Protein AF-A0A3C2DVU1-F1 (afdb_monomer_lite)

Foldseek 3Di:
DDWDWDDDPNDIDTDDDDPCVVNVPDQDPPNVVVVVVVVVDDPPDD

Structure (mmCIF, N/CA/C/O backbone):
data_AF-A0A3C2DVU1-F1
#
_entry.id   AF-A0A3C2DVU1-F1
#
loop_
_atom_site.group_PDB
_atom_site.id
_atom_site.type_symbol
_atom_site.label_atom_id
_atom_site.label_alt_id
_atom_site.label_comp_id
_atom_site.label_asym_id
_atom_site.label_entity_id
_atom_site.label_seq_id
_atom_site.pdbx_PDB_ins_code
_atom_site.Cartn_x
_atom_site.Cartn_y
_atom_site.Cartn_z
_atom_site.occupancy
_atom_site.B_iso_or_equiv
_atom_site.auth_seq_id
_atom_site.auth_comp_id
_atom_site.auth_asym_id
_atom_site.auth_atom_id
_atom_site.pdbx_PDB_model_num
ATOM 1 N N . VAL A 1 1 ? 0.127 -1.811 1.255 1.00 85.75 1 VAL A N 1
ATOM 2 C CA . VAL A 1 1 ? -1.302 -2.186 1.148 1.00 85.75 1 VAL A CA 1
ATOM 3 C C . VAL A 1 1 ? -2.134 -1.032 1.672 1.00 85.75 1 VAL A C 1
ATOM 5 O O . VAL A 1 1 ? -1.758 -0.456 2.688 1.00 85.75 1 VAL A O 1
ATOM 8 N N . ARG A 1 2 ? -3.191 -0.644 0.961 1.00 92.00 2 ARG A N 1
ATOM 9 C CA . ARG A 1 2 ? -4.160 0.355 1.424 1.00 92.00 2 ARG A CA 1
ATOM 10 C C . ARG A 1 2 ? -5.347 -0.396 2.023 1.00 92.00 2 ARG A C 1
ATOM 12 O O . ARG A 1 2 ? -5.752 -1.406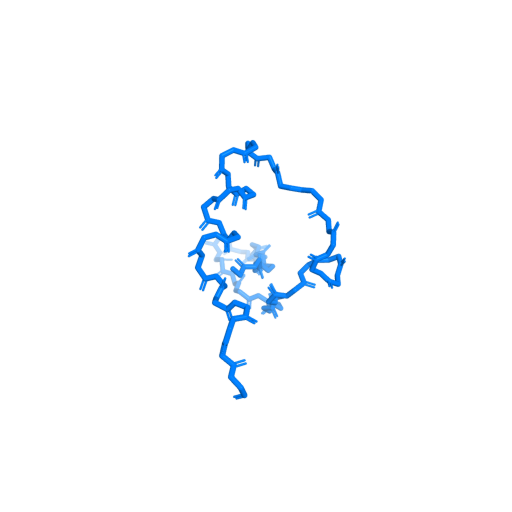 1.457 1.00 92.00 2 ARG A O 1
ATOM 19 N N . ILE A 1 3 ? -5.859 0.052 3.165 1.00 95.31 3 ILE A N 1
ATOM 20 C CA . ILE A 1 3 ? -6.953 -0.625 3.873 1.00 95.31 3 ILE A CA 1
ATOM 21 C C . ILE A 1 3 ? -8.065 0.386 4.131 1.00 95.31 3 ILE A C 1
ATOM 23 O O . ILE A 1 3 ? -7.782 1.505 4.563 1.00 95.31 3 ILE A O 1
ATOM 27 N N . ASP A 1 4 ? -9.309 -0.002 3.859 1.00 95.44 4 ASP A N 1
ATOM 28 C CA . ASP A 1 4 ? -10.476 0.763 4.295 1.00 95.44 4 ASP A CA 1
ATOM 29 C C . ASP A 1 4 ? -10.676 0.632 5.802 1.00 95.44 4 ASP A C 1
ATOM 31 O O . ASP A 1 4 ? -10.722 -0.476 6.336 1.00 95.44 4 ASP A O 1
ATOM 35 N N . LEU A 1 5 ? -10.823 1.766 6.482 1.00 96.62 5 LEU A N 1
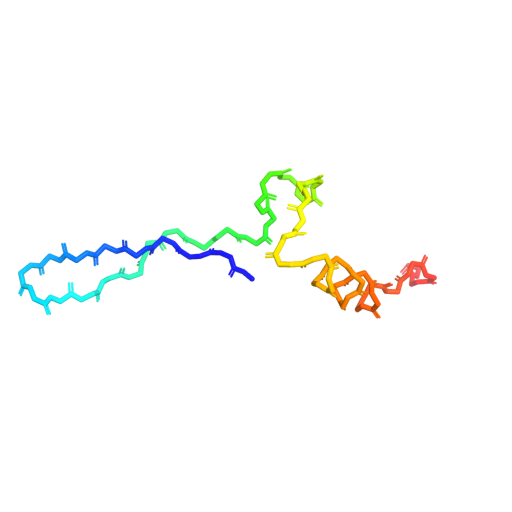ATOM 36 C CA . LEU A 1 5 ? -11.140 1.819 7.904 1.00 96.62 5 LEU A CA 1
ATOM 37 C C . LEU A 1 5 ? -12.518 2.438 8.100 1.00 96.62 5 LEU A C 1
ATOM 39 O O . LEU A 1 5 ? -12.792 3.525 7.594 1.00 96.62 5 LEU A O 1
ATOM 43 N N . PHE A 1 6 ? -13.349 1.759 8.884 1.00 96.12 6 PHE A N 1
ATOM 44 C CA . PHE A 1 6 ? -14.666 2.237 9.288 1.00 96.12 6 PHE A CA 1
ATOM 45 C C . PHE A 1 6 ? -14.729 2.349 10.806 1.00 96.12 6 PHE A C 1
ATOM 47 O O . PHE A 1 6 ? -14.265 1.460 11.516 1.00 96.12 6 PHE A O 1
ATOM 54 N N . GLU A 1 7 ? -15.322 3.426 11.306 1.00 97.56 7 GLU A N 1
ATOM 55 C CA . GLU A 1 7 ? -15.628 3.601 12.724 1.00 97.56 7 GLU A CA 1
ATOM 56 C C . GLU A 1 7 ? -17.136 3.415 12.916 1.00 97.56 7 GLU A C 1
ATOM 58 O O . GLU A 1 7 ? -17.932 4.051 12.227 1.00 97.56 7 GLU A O 1
ATOM 63 N N . VAL A 1 8 ? -17.526 2.496 13.805 1.00 97.00 8 VAL A N 1
ATOM 64 C CA . VAL A 1 8 ? -18.931 2.259 14.155 1.00 97.00 8 VAL A CA 1
ATOM 65 C C . VAL A 1 8 ? -19.056 2.055 15.662 1.00 97.00 8 VAL A C 1
ATOM 67 O O . VAL A 1 8 ? -18.688 1.004 16.197 1.00 97.00 8 VAL A O 1
ATOM 70 N N . GLY A 1 9 ? -19.619 3.048 16.352 1.00 97.00 9 GLY A N 1
ATOM 71 C CA . GLY A 1 9 ? -19.945 2.957 17.779 1.00 97.00 9 GLY A CA 1
ATOM 72 C C . GLY A 1 9 ? -18.716 2.875 18.692 1.00 97.00 9 GLY A C 1
ATOM 73 O O . GLY A 1 9 ? -18.687 2.079 19.628 1.00 97.00 9 GLY A O 1
ATOM 74 N N . GLY A 1 10 ? -17.687 3.661 18.401 1.00 97.31 10 GLY A N 1
ATOM 75 C CA . GLY A 1 10 ? -16.395 3.706 19.083 1.00 97.31 10 GLY A CA 1
ATOM 76 C C . GLY A 1 10 ? -15.429 2.586 18.693 1.00 97.31 10 GLY A C 1
ATOM 77 O O . GLY A 1 10 ? -14.370 2.460 19.308 1.00 97.31 10 GLY A O 1
ATOM 78 N N . LYS A 1 11 ? -15.774 1.744 17.712 1.00 97.38 11 LYS A N 1
ATOM 79 C CA . LYS A 1 11 ? -14.960 0.593 17.293 1.00 97.38 11 LYS A CA 1
ATOM 80 C C . LYS A 1 11 ? -14.487 0.759 15.857 1.00 97.38 11 LYS A C 1
ATOM 82 O O . LYS A 1 11 ? -15.278 1.095 14.981 1.00 97.38 11 LYS A O 1
ATOM 87 N N . ILE A 1 12 ? -13.206 0.477 15.628 1.00 96.94 12 ILE A N 1
ATOM 88 C CA . ILE A 1 12 ? -12.590 0.483 14.299 1.00 96.94 12 ILE A CA 1
ATOM 89 C C . ILE A 1 12 ? -12.721 -0.901 13.659 1.00 96.94 12 ILE A C 1
ATOM 91 O O . ILE A 1 12 ? -12.429 -1.915 14.293 1.00 96.94 12 ILE A O 1
ATOM 95 N N . TYR A 1 13 ? -13.114 -0.922 12.391 1.00 96.56 13 TYR A N 1
ATOM 96 C CA . TYR A 1 13 ? -13.233 -2.106 11.551 1.00 96.56 13 TYR A CA 1
ATOM 97 C C . TYR A 1 13 ? -12.374 -1.940 10.301 1.00 96.56 13 TYR A C 1
ATOM 99 O O . TYR A 1 13 ? -12.309 -0.857 9.717 1.00 96.56 13 TYR A O 1
ATOM 107 N N . PHE A 1 14 ? -11.746 -3.034 9.880 1.00 96.44 14 PHE A N 1
ATOM 108 C CA . PHE A 1 14 ? -11.008 -3.118 8.624 1.00 96.44 14 PHE A CA 1
ATOM 109 C C . PHE A 1 14 ? -11.941 -3.669 7.544 1.00 96.44 14 PHE A C 1
ATOM 111 O O . PHE A 1 14 ? -12.571 -4.706 7.746 1.00 96.44 14 PHE A O 1
ATOM 118 N N . GLY A 1 15 ? -12.049 -2.959 6.425 1.00 93.75 15 GLY A N 1
ATOM 119 C CA . GLY A 1 15 ? -12.843 -3.358 5.269 1.00 93.75 15 GLY A CA 1
ATOM 120 C C . GLY A 1 15 ? -11.998 -4.022 4.188 1.00 93.75 15 GLY A C 1
ATOM 121 O O . GLY A 1 15 ? -11.368 -5.053 4.416 1.00 93.75 15 GLY A O 1
ATOM 122 N N . GLU A 1 16 ? -12.003 -3.433 2.990 1.00 95.94 16 GLU A N 1
ATOM 123 C CA . GLU A 1 16 ? -11.250 -3.939 1.844 1.00 95.94 16 GLU A CA 1
ATOM 124 C C . GLU A 1 16 ? -9.736 -3.753 2.023 1.00 95.94 16 GLU A C 1
ATOM 126 O O . GLU A 1 16 ? -9.253 -2.708 2.470 1.00 95.94 16 GLU A O 1
ATOM 131 N N . PHE A 1 17 ? -8.985 -4.771 1.599 1.00 95.31 17 PHE A N 1
ATOM 132 C CA . PHE A 1 17 ? -7.543 -4.709 1.408 1.00 95.31 17 PHE A CA 1
ATOM 133 C C . PHE A 1 17 ? -7.232 -4.484 -0.073 1.00 95.31 17 PHE A C 1
ATOM 135 O O . PHE A 1 17 ? -7.371 -5.388 -0.897 1.00 95.31 17 PHE A O 1
ATOM 142 N N . THR A 1 18 ? -6.739 -3.295 -0.408 1.00 93.81 18 THR A N 1
ATOM 143 C CA . THR A 1 18 ? -6.330 -2.943 -1.769 1.00 93.81 18 THR A CA 1
ATOM 144 C C . THR A 1 18 ? -4.803 -3.038 -1.890 1.00 93.81 18 THR A C 1
ATOM 146 O O . THR A 1 18 ? -4.060 -2.181 -1.395 1.00 93.81 18 THR A O 1
ATOM 149 N N . PHE A 1 19 ? -4.300 -4.083 -2.556 1.00 88.69 19 PHE A N 1
ATOM 150 C CA . PHE A 1 19 ? -2.854 -4.274 -2.764 1.00 88.69 19 PHE A CA 1
ATOM 151 C C . PHE A 1 19 ? -2.285 -3.359 -3.851 1.00 88.69 19 PHE A C 1
ATOM 153 O O . PHE A 1 19 ? -1.203 -2.804 -3.669 1.00 88.69 19 PHE A O 1
ATOM 160 N N . PHE A 1 20 ? -3.046 -3.141 -4.926 1.00 89.19 20 PHE A N 1
ATOM 161 C CA . PHE A 1 20 ? -2.644 -2.329 -6.076 1.00 89.19 20 PHE A CA 1
ATOM 162 C C . PHE A 1 20 ? -3.637 -1.185 -6.290 1.00 89.19 20 PHE A C 1
ATOM 164 O O . PHE A 1 20 ? -4.460 -1.197 -7.204 1.00 89.19 20 PHE A O 1
ATOM 171 N N . HIS A 1 21 ? -3.591 -0.191 -5.403 1.00 88.75 21 HIS A N 1
ATOM 172 C CA . HIS A 1 21 ? -4.420 1.003 -5.546 1.00 88.75 21 HIS A CA 1
ATOM 173 C C . HIS A 1 21 ? -4.108 1.721 -6.874 1.00 88.75 21 HIS A C 1
ATOM 175 O O . HIS A 1 21 ? -2.945 1.851 -7.256 1.00 88.75 21 HIS A O 1
ATOM 181 N N . GLY A 1 22 ? -5.146 2.147 -7.604 1.00 89.06 22 GLY A N 1
ATOM 182 C CA . GLY A 1 22 ? -4.985 2.760 -8.930 1.00 89.06 22 GLY A CA 1
ATOM 183 C C . GLY A 1 22 ? -4.361 1.832 -9.978 1.00 89.06 22 GLY A C 1
ATOM 184 O O . GLY A 1 22 ? -3.654 2.302 -10.864 1.00 89.06 22 GLY A O 1
ATOM 185 N N . GLY A 1 23 ? -4.528 0.512 -9.831 1.00 88.44 23 GLY A N 1
ATOM 186 C CA . GLY A 1 23 ? -3.914 -0.479 -10.719 1.00 88.44 23 GLY A CA 1
ATOM 187 C C . GLY A 1 23 ? -2.391 -0.584 -10.589 1.00 88.44 23 GLY A C 1
ATOM 188 O O . GLY A 1 23 ? -1.763 -1.209 -11.432 1.00 88.44 23 GLY A O 1
ATOM 189 N N . GLY A 1 24 ? -1.793 0.026 -9.557 1.00 84.94 24 GLY A N 1
ATOM 190 C CA . GLY A 1 24 ? -0.341 0.053 -9.359 1.00 84.94 24 GLY A CA 1
ATOM 191 C C . GLY A 1 24 ? 0.395 1.164 -10.119 1.00 84.94 24 GLY A C 1
ATOM 192 O O . GLY A 1 24 ? 1.612 1.243 -10.013 1.00 84.94 24 GLY A O 1
ATOM 193 N N . PHE A 1 25 ? -0.320 2.036 -10.841 1.00 86.19 25 PHE A N 1
ATOM 194 C CA . PHE A 1 25 ? 0.272 3.109 -11.659 1.00 86.19 25 PHE A CA 1
ATOM 195 C C . PHE A 1 25 ? 0.077 4.518 -11.082 1.00 86.19 25 PHE A C 1
ATOM 197 O O . PHE A 1 25 ? 0.524 5.501 -11.673 1.00 86.19 25 PHE A O 1
ATOM 204 N N . ASN A 1 26 ? -0.602 4.639 -9.939 1.00 89.50 26 ASN A N 1
ATOM 205 C CA . ASN A 1 26 ? -0.754 5.924 -9.265 1.00 89.50 26 ASN A CA 1
ATOM 206 C C . ASN A 1 26 ? 0.579 6.401 -8.681 1.00 89.50 26 ASN A C 1
ATOM 208 O O . ASN A 1 26 ? 1.371 5.602 -8.183 1.00 89.50 26 ASN A O 1
ATOM 212 N N . ARG A 1 27 ? 0.781 7.724 -8.689 1.00 89.75 27 ARG A N 1
ATOM 213 C CA . ARG A 1 27 ? 1.931 8.342 -8.025 1.00 89.75 27 ARG A CA 1
ATOM 214 C C . ARG A 1 27 ? 1.794 8.275 -6.510 1.00 89.75 27 ARG A C 1
ATOM 216 O O . ARG A 1 27 ? 0.699 8.488 -5.984 1.00 89.75 27 ARG A O 1
ATOM 223 N N . PHE A 1 28 ? 2.905 8.050 -5.813 1.00 89.75 28 PHE A N 1
ATOM 224 C CA . PHE A 1 28 ? 2.941 8.078 -4.348 1.00 89.75 28 PHE A CA 1
ATOM 225 C C . PHE A 1 28 ? 3.491 9.406 -3.823 1.00 89.75 28 PHE A C 1
ATOM 227 O O . PHE A 1 28 ? 4.439 9.972 -4.363 1.00 89.75 28 PHE A O 1
ATOM 234 N N . TYR A 1 29 ? 2.895 9.892 -2.731 1.00 89.88 29 TYR A N 1
ATOM 235 C CA . TYR A 1 29 ? 3.405 11.024 -1.964 1.00 89.88 29 TYR A CA 1
ATOM 236 C C . TYR A 1 29 ? 3.624 10.606 -0.499 1.00 89.88 29 TYR A C 1
ATOM 238 O O . TYR A 1 29 ? 2.732 9.979 0.078 1.00 89.88 29 TYR A O 1
ATOM 246 N N . PRO A 1 30 ? 4.756 10.976 0.125 1.00 94.06 30 PRO A N 1
ATOM 247 C CA . PRO A 1 30 ? 5.897 11.674 -0.477 1.00 94.06 30 PRO A CA 1
ATOM 248 C C . PRO A 1 30 ? 6.656 10.818 -1.509 1.00 94.06 30 PRO A C 1
ATOM 250 O O . PRO A 1 30 ? 6.595 9.590 -1.472 1.00 94.06 30 PRO A O 1
ATOM 253 N N . VAL A 1 31 ? 7.368 11.483 -2.430 1.00 94.00 31 VAL A N 1
ATOM 254 C CA . VAL A 1 31 ? 8.042 10.862 -3.596 1.00 94.00 31 VAL A CA 1
ATOM 255 C C . VAL A 1 31 ? 9.050 9.771 -3.213 1.00 94.00 31 VAL A C 1
ATOM 257 O O . VAL A 1 31 ? 9.268 8.822 -3.958 1.00 94.00 31 VAL A O 1
ATOM 260 N N . GLU A 1 32 ? 9.625 9.848 -2.013 1.00 96.06 32 GLU A N 1
ATOM 261 C CA . GLU A 1 32 ? 10.509 8.820 -1.451 1.00 96.06 32 GLU A CA 1
ATOM 262 C C . GLU A 1 32 ? 9.881 7.416 -1.421 1.00 96.06 32 GLU A C 1
ATOM 264 O O . GLU A 1 32 ? 10.597 6.419 -1.546 1.00 96.06 32 GLU A O 1
ATOM 269 N N . TRP A 1 33 ? 8.551 7.319 -1.305 1.00 92.19 33 TRP A N 1
ATOM 270 C CA . TRP A 1 33 ? 7.85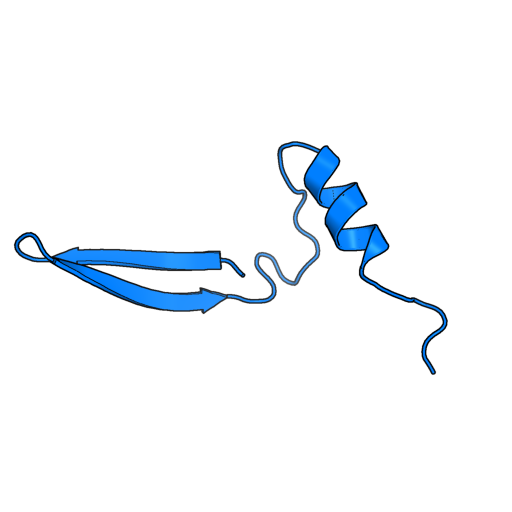3 6.037 -1.337 1.00 92.19 33 TRP A CA 1
ATOM 271 C C . TRP A 1 33 ? 7.806 5.416 -2.727 1.00 92.19 33 TRP A C 1
ATOM 273 O O . TRP A 1 33 ? 7.821 4.190 -2.809 1.00 92.19 33 TRP A O 1
ATOM 283 N N . GLU A 1 34 ? 7.823 6.207 -3.803 1.00 91.38 34 GLU A N 1
ATOM 284 C CA . GLU A 1 34 ? 7.949 5.663 -5.161 1.00 91.38 34 GLU A CA 1
ATOM 285 C C . GLU A 1 34 ? 9.279 4.923 -5.308 1.00 91.38 34 GLU A C 1
ATOM 287 O O . GLU A 1 34 ? 9.300 3.748 -5.675 1.00 91.38 34 GLU A O 1
ATOM 292 N N . THR A 1 35 ? 10.381 5.569 -4.915 1.00 92.88 35 THR A N 1
ATOM 293 C CA . THR A 1 35 ? 11.720 4.966 -4.943 1.00 92.88 35 THR A CA 1
ATOM 294 C C . THR A 1 35 ? 11.804 3.747 -4.031 1.00 92.88 35 THR A C 1
ATOM 29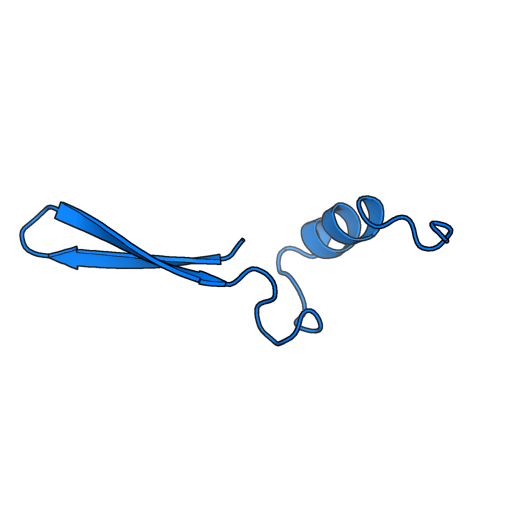6 O O . THR A 1 35 ? 12.305 2.699 -4.435 1.00 92.88 35 THR A O 1
ATOM 299 N N . LYS A 1 36 ? 11.300 3.854 -2.795 1.00 93.81 36 LYS A N 1
ATOM 300 C CA . LYS A 1 36 ? 11.360 2.755 -1.827 1.00 93.81 36 LYS A CA 1
ATOM 301 C C . LYS A 1 36 ? 10.596 1.529 -2.314 1.00 93.81 36 LYS A C 1
ATOM 303 O O . LYS A 1 36 ? 11.126 0.434 -2.190 1.00 93.81 36 LYS A O 1
ATOM 308 N N . LEU A 1 37 ? 9.386 1.698 -2.853 1.00 89.56 37 LEU A N 1
ATOM 309 C CA . LEU A 1 37 ? 8.582 0.590 -3.374 1.00 89.56 37 LEU A CA 1
ATOM 310 C C . LEU A 1 37 ? 9.171 0.017 -4.666 1.00 89.56 37 LEU A C 1
ATOM 312 O O . LEU A 1 37 ? 9.237 -1.201 -4.797 1.00 89.56 37 LEU A O 1
ATOM 316 N N . GLY A 1 38 ? 9.651 0.867 -5.579 1.00 89.12 38 GLY A N 1
ATOM 317 C CA . GLY A 1 38 ? 10.315 0.429 -6.809 1.00 89.12 38 GLY A CA 1
ATOM 318 C C . GLY A 1 38 ? 11.557 -0.421 -6.537 1.00 89.12 38 GLY A C 1
ATOM 319 O O . GLY A 1 38 ? 11.727 -1.466 -7.153 1.00 89.12 38 GLY A O 1
ATOM 320 N N . ASN A 1 39 ? 12.365 -0.048 -5.540 1.00 92.81 39 ASN A N 1
ATOM 321 C CA . ASN A 1 39 ? 13.556 -0.804 -5.136 1.00 92.81 39 ASN A CA 1
ATOM 322 C C . ASN A 1 39 ? 13.253 -2.191 -4.536 1.00 92.81 39 ASN A C 1
ATOM 324 O O . ASN A 1 39 ? 14.175 -2.983 -4.359 1.00 92.81 39 ASN A O 1
ATOM 328 N N . LEU A 1 40 ? 11.993 -2.488 -4.194 1.00 90.81 40 LEU A N 1
ATOM 329 C CA . LEU A 1 40 ? 11.573 -3.819 -3.737 1.00 90.81 40 LEU A CA 1
ATOM 330 C C . LEU A 1 40 ? 11.194 -4.752 -4.894 1.00 90.81 40 LEU A C 1
ATOM 332 O O . LEU A 1 40 ? 11.001 -5.944 -4.664 1.00 90.81 40 LEU A O 1
ATOM 336 N N . ILE A 1 41 ? 11.051 -4.226 -6.112 1.00 87.88 41 ILE A N 1
ATOM 337 C CA . ILE A 1 41 ? 10.666 -4.995 -7.294 1.00 87.88 41 ILE A CA 1
ATOM 338 C C . ILE A 1 41 ? 11.940 -5.366 -8.053 1.00 87.88 41 ILE A C 1
ATOM 340 O O . ILE A 1 41 ? 12.586 -4.509 -8.654 1.00 87.88 41 ILE A O 1
ATOM 344 N N . ASP A 1 42 ? 12.290 -6.651 -8.054 1.00 91.00 42 ASP A N 1
ATOM 345 C CA . ASP A 1 42 ? 13.323 -7.160 -8.951 1.00 91.00 42 ASP A CA 1
ATOM 346 C C . ASP A 1 42 ? 12.712 -7.459 -10.325 1.00 91.00 42 ASP A C 1
ATOM 348 O O . ASP A 1 42 ? 11.921 -8.381 -10.504 1.00 91.00 42 ASP A O 1
ATOM 352 N N . ILE A 1 43 ? 13.084 -6.648 -11.311 1.00 89.62 43 ILE A N 1
ATOM 353 C CA . ILE A 1 43 ? 12.629 -6.798 -12.698 1.00 89.62 43 ILE A CA 1
ATOM 354 C C . ILE A 1 43 ? 13.436 -7.837 -13.487 1.00 89.62 43 ILE A C 1
ATOM 356 O O . ILE A 1 43 ? 13.123 -8.101 -14.645 1.00 89.62 43 ILE A O 1
ATOM 360 N N . ASN A 1 44 ? 14.481 -8.416 -12.887 1.00 93.94 44 ASN A N 1
ATOM 361 C CA . ASN A 1 44 ? 15.268 -9.492 -13.490 1.00 93.94 44 ASN A CA 1
ATOM 362 C C . ASN A 1 44 ? 14.784 -10.880 -13.058 1.00 93.94 44 ASN A C 1
ATOM 364 O O . ASN A 1 44 ? 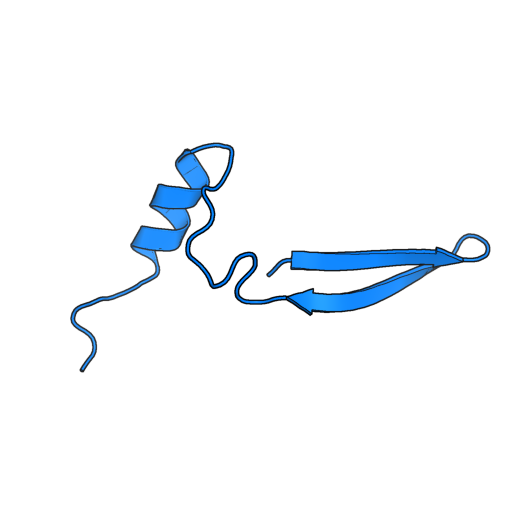15.333 -11.889 -13.512 1.00 93.94 44 ASN A O 1
ATOM 368 N N . THR A 1 45 ? 13.779 -10.951 -12.183 1.00 75.75 45 THR A N 1
ATOM 369 C CA . THR A 1 45 ? 13.178 -12.220 -11.788 1.00 75.75 45 THR A CA 1
ATOM 370 C C . THR A 1 45 ? 12.425 -12.809 -12.988 1.00 75.75 45 THR A C 1
ATOM 372 O O . THR A 1 45 ? 11.577 -12.144 -13.582 1.00 75.75 45 THR A O 1
ATOM 375 N N . LYS A 1 46 ? 12.800 -14.032 -13.384 1.00 59.69 46 LYS A N 1
ATOM 376 C CA . LYS A 1 46 ? 12.206 -14.774 -14.508 1.00 59.69 46 LYS A CA 1
ATOM 377 C C . LYS A 1 46 ? 10.857 -15.384 -14.162 1.00 59.69 46 LYS A C 1
ATOM 379 O O . LYS A 1 46 ? 10.725 -15.873 -13.018 1.00 59.69 46 LYS A O 1
#

Secondary structure (DSSP, 8-s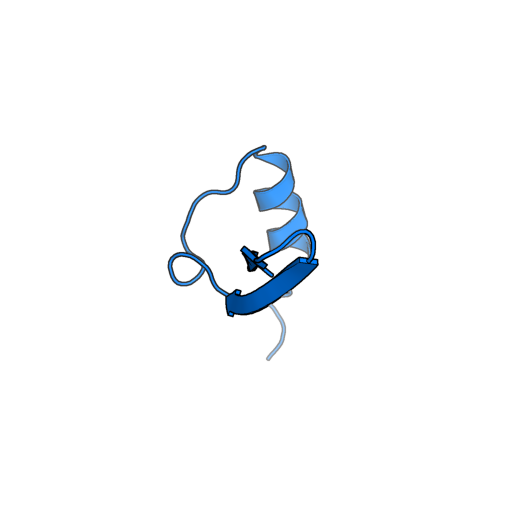tate):
-EEEEEEETTEEEEEEEESSGGGGTSPPSSTHHHHHHHTT--TT--

pLDDT: mean 91.41, std 6.35, range [59.69, 97.56]

Radius of gyration: 14.83 Å; chains: 1; bounding box: 35×26×34 Å

Sequence (46 aa):
VRIDLFEVGGKIYFGEFTFFHGGGFNRFYPVEWETKLGNLIDINTK